Protein AF-A0A9W9ADM2-F1 (afdb_monomer_lite)

Secondary structure (DSSP, 8-state):
--GGGG--TT-----EEEEEETT-S---HHHHHHHHHHHHHS-GGGGGGEEEEEE-GGGS-HHHHHHHHHHIIIIISHHHHHTTPEEEEE-SS-SHHHHHHHHHH-

InterPro domains:
  IPR027417 P-loop containing nucleoside triphosphate hydrolase [G3DSA:3.40.50.300] (1-100)

Structure (mmCIF, N/CA/C/O backbone):
data_AF-A0A9W9ADM2-F1
#
_entry.id   AF-A0A9W9ADM2-F1
#
loop_
_atom_site.group_PDB
_atom_site.id
_atom_site.type_symbol
_atom_site.label_atom_id
_atom_site.label_alt_id
_atom_site.label_comp_id
_atom_site.label_asym_id
_atom_site.label_entity_id
_atom_site.label_seq_id
_atom_site.pdbx_PDB_ins_code
_atom_site.Cartn_x
_atom_site.Cartn_y
_atom_site.Cartn_z
_atom_site.occupancy
_atom_site.B_iso_or_equiv
_atom_site.auth_seq_id
_atom_site.auth_comp_id
_atom_site.auth_asym_id
_atom_site.auth_atom_id
_atom_site.pdbx_PDB_model_num
ATOM 1 N N . MET A 1 1 ? -13.694 16.557 9.230 1.00 40.47 1 MET A N 1
ATOM 2 C CA . MET A 1 1 ? -14.572 15.465 9.696 1.00 40.47 1 MET A CA 1
ATOM 3 C C . MET A 1 1 ? -14.135 14.180 8.996 1.00 40.47 1 MET A C 1
ATOM 5 O O . MET A 1 1 ? -14.485 13.986 7.838 1.00 40.47 1 MET A O 1
ATOM 9 N N . GLY A 1 2 ? -13.250 13.392 9.619 1.00 46.56 2 GLY A N 1
ATOM 10 C CA . GLY A 1 2 ? -12.793 12.104 9.070 1.00 46.56 2 GLY A CA 1
ATOM 11 C C . GLY A 1 2 ? -13.902 11.049 9.122 1.00 46.56 2 GLY A C 1
ATOM 12 O O . GLY A 1 2 ? -14.931 11.285 9.754 1.00 46.56 2 GLY A O 1
ATOM 13 N N . LEU A 1 3 ? -13.700 9.894 8.477 1.00 50.84 3 LEU A N 1
ATOM 14 C CA . LEU A 1 3 ? -14.667 8.781 8.418 1.00 50.84 3 LEU A CA 1
ATOM 15 C C . LEU A 1 3 ? -15.237 8.423 9.806 1.00 50.84 3 LEU A C 1
ATOM 17 O O . LEU A 1 3 ? -16.417 8.118 9.916 1.00 50.84 3 LEU A O 1
ATOM 21 N N . ILE A 1 4 ? -14.430 8.579 10.860 1.00 52.25 4 ILE A N 1
ATOM 22 C CA . ILE A 1 4 ? -14.773 8.348 12.272 1.00 52.25 4 ILE A CA 1
ATOM 23 C C . ILE A 1 4 ? -15.977 9.188 12.748 1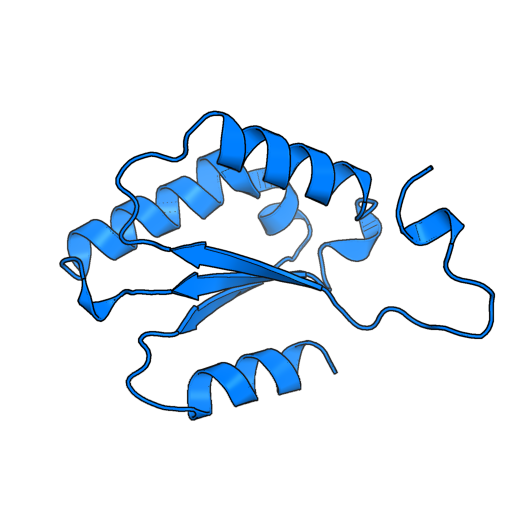.00 52.25 4 ILE A C 1
ATOM 25 O O . ILE A 1 4 ? -16.772 8.706 13.540 1.00 52.25 4 ILE A O 1
ATOM 29 N N . GLY A 1 5 ? -16.189 10.399 12.218 1.00 47.75 5 GLY A N 1
ATOM 30 C CA . GLY A 1 5 ? -17.323 11.255 12.603 1.00 47.75 5 GLY A CA 1
ATOM 31 C C . GLY A 1 5 ? -18.678 10.849 12.004 1.00 47.75 5 GLY A C 1
ATOM 32 O O . GLY A 1 5 ? -19.667 11.531 12.248 1.00 47.75 5 GLY A O 1
ATOM 33 N N . ARG A 1 6 ? -18.724 9.790 11.180 1.00 51.84 6 ARG A N 1
ATOM 34 C CA . ARG A 1 6 ? -19.952 9.226 10.582 1.00 51.84 6 ARG A CA 1
ATOM 35 C C . ARG A 1 6 ? -20.230 7.781 11.010 1.00 51.84 6 ARG A C 1
ATOM 37 O O . ARG A 1 6 ? -21.188 7.187 10.518 1.00 51.84 6 ARG A O 1
ATOM 44 N N . TYR A 1 7 ? -19.411 7.216 11.896 1.00 55.03 7 TYR A N 1
ATOM 45 C CA . TYR A 1 7 ? -19.710 5.937 12.530 1.00 55.03 7 TYR A CA 1
ATOM 46 C C . TYR A 1 7 ? -20.587 6.211 13.748 1.00 55.03 7 TYR A C 1
ATOM 48 O O . TYR A 1 7 ? -20.100 6.537 14.824 1.00 55.03 7 TYR A O 1
ATOM 56 N N . ASP A 1 8 ? -21.895 6.152 13.520 1.00 53.62 8 ASP A N 1
ATOM 57 C CA . ASP A 1 8 ? -22.903 6.071 14.575 1.00 53.62 8 ASP A CA 1
ATOM 58 C C . ASP A 1 8 ? -22.617 4.843 15.462 1.00 53.62 8 ASP A C 1
ATOM 60 O O . ASP A 1 8 ? -22.072 3.846 14.971 1.00 53.62 8 ASP A O 1
ATOM 64 N N . GLU A 1 9 ? -22.980 4.896 16.745 1.00 56.06 9 GLU A N 1
ATOM 65 C CA . GLU A 1 9 ? -22.616 3.941 17.815 1.00 56.06 9 GLU A CA 1
ATOM 66 C C . GLU A 1 9 ? -22.965 2.466 17.500 1.00 56.06 9 GLU A C 1
ATOM 68 O O . GLU A 1 9 ? -22.516 1.542 18.178 1.00 56.06 9 GLU A O 1
ATOM 73 N N . GLN A 1 10 ? -23.721 2.225 16.426 1.00 55.09 10 GLN A N 1
ATOM 74 C CA . GLN A 1 10 ? -24.165 0.919 15.949 1.00 55.09 10 GLN A CA 1
ATOM 75 C C . GLN A 1 10 ? -23.293 0.278 14.851 1.00 55.09 10 GLN A C 1
ATOM 77 O O . GLN A 1 10 ? -23.523 -0.883 14.507 1.00 55.09 10 GLN A O 1
ATOM 82 N N . ARG A 1 11 ? -22.296 0.969 14.274 1.00 56.84 11 ARG A N 1
ATOM 83 C CA . ARG A 1 11 ? -21.437 0.401 13.211 1.00 56.84 11 ARG A CA 1
ATOM 84 C C . ARG A 1 11 ? -19.961 0.443 13.601 1.00 56.84 11 ARG A C 1
ATOM 86 O O . ARG A 1 11 ? -19.355 1.505 13.651 1.00 56.84 11 ARG A O 1
ATOM 93 N N . LYS A 1 12 ? -19.364 -0.729 13.837 1.00 65.88 12 LYS A N 1
ATOM 94 C CA . LYS A 1 12 ? -17.920 -0.879 14.078 1.00 65.88 12 LYS A CA 1
ATOM 95 C C . LYS A 1 12 ? -17.185 -1.020 12.742 1.00 65.88 12 LYS A C 1
ATOM 97 O O . LYS A 1 12 ? -17.599 -1.799 11.890 1.00 65.88 12 LYS A O 1
ATOM 102 N N . LEU A 1 13 ? -16.108 -0.258 12.554 1.00 73.00 13 LEU A N 1
ATOM 103 C CA . LEU A 1 13 ? -15.175 -0.440 11.441 1.00 73.00 13 LEU A CA 1
ATOM 104 C C . LEU A 1 13 ? -14.095 -1.439 11.867 1.00 73.00 13 LEU A C 1
ATOM 106 O O . LEU A 1 13 ? -13.217 -1.083 12.649 1.00 73.00 13 LEU A O 1
ATOM 110 N N . ASN A 1 14 ? -14.163 -2.670 11.359 1.00 77.88 14 ASN A N 1
ATOM 111 C CA . ASN A 1 14 ? -13.204 -3.721 11.715 1.00 77.88 14 ASN A CA 1
ATOM 112 C C . ASN A 1 14 ? -11.833 -3.518 11.048 1.00 77.88 14 ASN A C 1
ATOM 114 O O . ASN A 1 14 ? -10.809 -3.766 11.673 1.00 77.88 14 ASN A O 1
ATOM 118 N N . GLY A 1 15 ? -11.797 -2.989 9.821 1.00 82.69 15 GLY A N 1
ATOM 119 C CA . GLY A 1 15 ? -10.544 -2.696 9.132 1.00 82.69 15 GLY A CA 1
ATOM 120 C C . GLY A 1 15 ? -10.714 -2.024 7.777 1.00 82.69 15 GLY A C 1
ATOM 121 O O . GLY A 1 15 ? -11.824 -1.849 7.275 1.00 82.69 15 GLY A O 1
ATOM 122 N N . LEU A 1 16 ? -9.590 -1.610 7.196 1.00 87.44 16 LEU A N 1
ATOM 123 C CA . LEU A 1 16 ? -9.514 -0.921 5.910 1.00 87.44 16 LEU A CA 1
ATOM 124 C C . LEU A 1 16 ? -8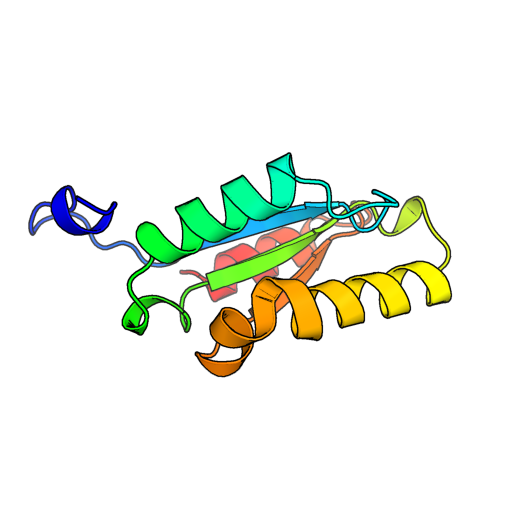.448 -1.560 5.031 1.00 87.44 16 LEU A C 1
ATOM 126 O O . LEU A 1 16 ? -7.331 -1.810 5.477 1.00 87.44 16 LEU A O 1
ATOM 130 N N . ILE A 1 17 ? -8.772 -1.756 3.755 1.00 90.88 17 ILE A N 1
ATOM 131 C CA . ILE A 1 17 ? -7.823 -2.264 2.765 1.00 90.88 17 ILE A CA 1
ATOM 132 C C . ILE A 1 17 ? -7.509 -1.147 1.769 1.00 90.88 17 ILE A C 1
ATOM 134 O O . ILE A 1 17 ? -8.398 -0.662 1.067 1.00 90.88 17 ILE A O 1
ATOM 138 N N . TYR A 1 18 ? -6.242 -0.750 1.685 1.00 90.88 18 TYR A N 1
ATOM 139 C CA . TYR A 1 18 ? -5.734 0.145 0.653 1.00 90.88 18 TYR A CA 1
ATOM 140 C C . TYR A 1 18 ? -5.092 -0.673 -0.465 1.00 90.88 18 TYR A C 1
ATOM 142 O O . TYR A 1 18 ? -4.124 -1.393 -0.238 1.00 90.88 18 TYR A O 1
ATOM 150 N N . PHE A 1 19 ? -5.588 -0.530 -1.690 1.00 91.88 19 PHE A N 1
ATOM 151 C CA . PHE A 1 19 ? -5.046 -1.237 -2.847 1.00 91.88 19 PHE A CA 1
ATOM 152 C C . PHE A 1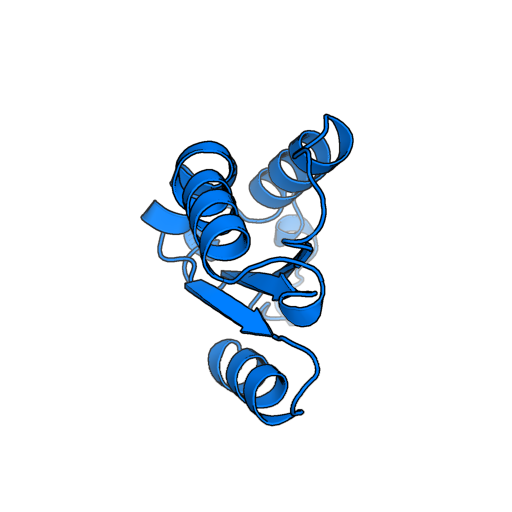 19 ? -3.998 -0.391 -3.569 1.00 91.88 19 PHE A C 1
ATOM 154 O O . PHE A 1 19 ? -4.225 0.781 -3.874 1.00 91.88 19 PHE A O 1
ATOM 161 N N . HIS A 1 20 ? -2.870 -1.008 -3.914 1.00 92.25 20 HIS A N 1
ATOM 162 C CA . HIS A 1 20 ? -1.860 -0.401 -4.775 1.00 92.25 20 HIS A CA 1
ATOM 163 C C . HIS A 1 20 ? -1.367 -1.399 -5.824 1.00 92.25 20 HIS A C 1
ATOM 165 O O . HIS A 1 20 ? -1.185 -2.578 -5.529 1.00 92.25 20 HIS A O 1
ATOM 171 N N . ARG A 1 21 ? -1.140 -0.954 -7.061 1.00 92.88 21 ARG A N 1
ATOM 172 C CA . ARG A 1 21 ? -0.547 -1.799 -8.105 1.00 92.88 21 ARG A CA 1
ATOM 173 C C . ARG A 1 21 ? 0.961 -1.614 -8.078 1.00 92.88 21 ARG A C 1
ATOM 175 O O . ARG A 1 21 ? 1.431 -0.509 -8.313 1.00 92.88 21 ARG A O 1
ATOM 182 N N . VAL A 1 22 ? 1.720 -2.680 -7.840 1.00 94.31 22 VAL A N 1
ATOM 183 C CA . VAL A 1 22 ? 3.192 -2.597 -7.828 1.00 94.31 22 VAL A CA 1
ATOM 184 C C . VAL A 1 22 ? 3.764 -2.367 -9.235 1.00 94.31 22 VAL A C 1
ATOM 186 O O . VAL A 1 22 ? 4.882 -1.886 -9.408 1.00 94.31 22 VAL A O 1
ATOM 189 N N . SER A 1 23 ? 2.966 -2.660 -10.264 1.00 92.88 23 SER A N 1
ATOM 190 C CA . SER A 1 23 ? 3.308 -2.415 -11.661 1.00 92.88 23 SER A CA 1
ATOM 191 C C . SER A 1 23 ? 3.331 -0.938 -12.046 1.00 92.88 23 SER A C 1
ATOM 193 O O . SER A 1 23 ? 3.915 -0.602 -13.074 1.00 92.88 23 SER A O 1
ATOM 195 N N . ASP A 1 24 ? 2.720 -0.052 -11.253 1.00 89.50 24 ASP A N 1
ATOM 196 C CA . ASP A 1 24 ? 2.702 1.375 -11.562 1.00 89.50 24 ASP A CA 1
ATOM 197 C C . ASP A 1 24 ? 4.098 1.978 -11.294 1.00 89.50 24 ASP A C 1
ATOM 199 O O . ASP A 1 24 ? 4.560 1.987 -10.154 1.00 89.50 24 ASP A O 1
ATOM 203 N N . PRO A 1 25 ? 4.796 2.512 -12.316 1.00 77.25 25 PRO A N 1
ATOM 204 C CA . PRO A 1 25 ? 6.202 2.909 -12.197 1.00 77.25 25 PRO A CA 1
ATOM 205 C C . PRO A 1 25 ? 6.417 4.186 -11.384 1.00 77.25 25 PRO A C 1
ATOM 207 O O . PRO A 1 25 ? 7.553 4.561 -11.106 1.00 77.25 25 PRO A O 1
ATOM 210 N N . ARG A 1 26 ? 5.342 4.907 -11.053 1.00 79.56 26 ARG A N 1
ATOM 211 C CA . ARG A 1 26 ? 5.412 6.160 -10.304 1.00 79.56 26 ARG A CA 1
ATOM 212 C C . ARG A 1 26 ? 4.319 6.195 -9.261 1.00 79.56 26 ARG A C 1
ATOM 214 O O . ARG A 1 26 ? 3.134 6.106 -9.584 1.00 79.56 26 ARG A O 1
ATOM 221 N N . PHE A 1 27 ? 4.717 6.490 -8.033 1.00 76.38 27 PHE A N 1
ATOM 222 C CA . PHE A 1 27 ? 3.793 6.964 -7.021 1.00 76.38 27 PHE A CA 1
ATOM 223 C C . PHE A 1 27 ? 3.455 8.439 -7.294 1.00 76.38 27 PHE A C 1
ATOM 225 O O . PHE A 1 27 ? 4.059 9.363 -6.753 1.00 76.38 27 PHE A O 1
ATOM 232 N N . GLY A 1 28 ? 2.547 8.669 -8.246 1.00 80.19 28 GLY A N 1
ATOM 233 C CA . GLY A 1 28 ? 2.217 10.010 -8.732 1.00 80.19 28 GLY A CA 1
ATOM 234 C C . GLY A 1 28 ? 1.474 10.882 -7.712 1.00 80.19 28 GLY A C 1
ATOM 235 O O . GLY A 1 28 ? 0.999 10.415 -6.675 1.00 80.19 28 GLY A O 1
ATOM 236 N N . GLY A 1 29 ? 1.287 12.164 -8.046 1.00 79.62 29 GLY A N 1
ATOM 237 C CA . GLY A 1 29 ? 0.602 13.131 -7.176 1.00 79.62 29 GLY A CA 1
ATOM 238 C C . GLY A 1 29 ? -0.813 12.710 -6.753 1.00 79.62 29 GLY A C 1
ATOM 239 O O . GLY A 1 29 ? -1.223 12.983 -5.627 1.00 79.62 29 GLY A O 1
ATOM 240 N N . GLN A 1 30 ? -1.532 11.976 -7.609 1.00 79.50 30 GLN A N 1
ATOM 241 C CA . GLN A 1 30 ? -2.846 11.404 -7.285 1.00 79.50 30 GLN A CA 1
ATOM 242 C C . GLN A 1 30 ? -2.755 10.341 -6.178 1.00 79.50 30 GLN A C 1
ATOM 244 O O . GLN A 1 30 ? -3.536 10.376 -5.232 1.00 79.50 30 GLN A O 1
ATOM 249 N N . ALA A 1 31 ? -1.768 9.439 -6.242 1.00 79.94 31 ALA A N 1
ATOM 250 C CA . ALA A 1 31 ? -1.554 8.419 -5.216 1.00 79.94 31 ALA A CA 1
ATOM 251 C C . ALA A 1 31 ? -1.176 9.058 -3.869 1.00 79.94 31 ALA A C 1
ATOM 253 O O . ALA A 1 31 ? -1.718 8.687 -2.833 1.00 79.94 31 ALA A O 1
ATOM 254 N N . SER A 1 32 ? -0.333 10.096 -3.888 1.00 81.25 32 SER A N 1
ATOM 255 C CA . SER A 1 32 ? 0.021 10.862 -2.685 1.00 81.25 32 SER A CA 1
ATOM 256 C C . SER A 1 32 ? -1.186 11.567 -2.053 1.00 81.25 32 SER A C 1
ATOM 258 O O . SER A 1 32 ? -1.396 11.478 -0.841 1.00 81.25 32 SER A O 1
ATOM 260 N N . ARG A 1 33 ? -2.047 12.195 -2.868 1.00 82.81 33 ARG A N 1
ATOM 261 C CA . ARG A 1 33 ? -3.314 12.781 -2.395 1.00 82.81 33 ARG A CA 1
ATOM 262 C C . ARG A 1 33 ? -4.233 11.728 -1.778 1.00 82.81 33 ARG A C 1
ATOM 264 O O . ARG A 1 33 ? -4.790 11.982 -0.712 1.00 82.81 33 ARG A O 1
ATOM 271 N N . ASN A 1 34 ? -4.340 10.553 -2.397 1.00 81.12 34 ASN A N 1
ATOM 272 C CA . ASN A 1 34 ? -5.160 9.456 -1.889 1.00 81.12 34 ASN A CA 1
ATOM 273 C C . ASN A 1 34 ? -4.650 8.938 -0.544 1.00 81.12 34 ASN A C 1
ATOM 275 O O . ASN A 1 34 ? -5.449 8.792 0.375 1.00 81.12 34 ASN A O 1
ATOM 279 N N . VAL A 1 35 ? -3.339 8.737 -0.375 1.00 82.38 35 VAL A N 1
ATOM 280 C CA . VAL A 1 35 ? -2.790 8.318 0.926 1.00 82.38 35 VAL A CA 1
ATOM 281 C C . VAL A 1 35 ? -2.949 9.415 1.973 1.00 82.38 35 VAL A C 1
ATOM 283 O O . VAL A 1 35 ? -3.292 9.123 3.113 1.00 82.38 35 VAL A O 1
ATOM 286 N N . LYS A 1 36 ? -2.776 10.692 1.615 1.00 83.88 36 LYS A N 1
ATOM 287 C CA . LYS A 1 36 ? -3.037 11.800 2.546 1.00 83.88 36 LYS A CA 1
ATOM 288 C C . LYS A 1 36 ? -4.498 11.832 2.998 1.00 83.88 36 LYS A C 1
ATOM 290 O O . LYS A 1 36 ? -4.769 12.003 4.183 1.00 83.88 36 LYS A O 1
ATOM 295 N N . MET A 1 37 ? -5.438 11.648 2.073 1.00 80.50 37 MET A N 1
ATOM 296 C CA . MET A 1 37 ? -6.854 11.522 2.412 1.00 80.50 37 MET A CA 1
ATOM 297 C C . MET A 1 37 ? -7.084 10.308 3.314 1.00 80.50 37 MET A C 1
ATOM 299 O O . MET A 1 37 ? -7.732 10.439 4.345 1.00 80.50 37 MET A O 1
ATOM 303 N N . PHE A 1 38 ? -6.504 9.161 2.969 1.00 79.50 38 PHE A N 1
ATOM 304 C CA . PHE A 1 38 ? -6.596 7.929 3.741 1.00 79.50 38 PHE A CA 1
ATOM 305 C C . PHE A 1 38 ? -6.096 8.110 5.183 1.00 79.50 38 PHE A C 1
ATOM 307 O O . PHE A 1 38 ? -6.818 7.760 6.111 1.00 79.50 38 PHE A O 1
ATOM 314 N N . ARG A 1 39 ? -4.952 8.772 5.396 1.00 82.19 39 ARG A N 1
ATOM 315 C CA . ARG A 1 39 ? -4.465 9.166 6.734 1.00 82.19 39 ARG A CA 1
ATOM 316 C C . ARG A 1 39 ? -5.460 10.039 7.492 1.00 82.19 39 ARG A C 1
ATOM 318 O O . ARG A 1 39 ? -5.729 9.809 8.657 1.00 82.19 39 ARG A O 1
ATOM 325 N N . ASN A 1 40 ? -6.045 11.039 6.838 1.00 77.75 40 ASN A N 1
ATOM 326 C CA . ASN A 1 40 ? -7.010 11.925 7.499 1.00 77.75 40 ASN A CA 1
ATOM 327 C C . ASN A 1 40 ? -8.315 11.208 7.876 1.00 77.75 40 ASN A C 1
ATOM 329 O O . ASN A 1 40 ? -9.038 11.644 8.773 1.00 77.75 40 ASN A O 1
ATOM 333 N N . LEU A 1 41 ? -8.656 10.145 7.149 1.00 72.06 41 LEU A N 1
ATOM 334 C CA . LEU A 1 41 ? -9.820 9.318 7.425 1.00 72.06 41 LEU A CA 1
ATOM 335 C C . LEU A 1 41 ? -9.560 8.337 8.572 1.00 72.06 41 LEU A C 1
ATOM 337 O O . LEU A 1 41 ? -10.441 8.145 9.411 1.00 72.06 41 LEU A O 1
ATOM 341 N N . CYS A 1 42 ? -8.365 7.752 8.597 1.00 71.19 42 CYS A N 1
ATOM 342 C CA . CYS A 1 42 ? -7.916 6.788 9.588 1.00 71.19 42 CYS A CA 1
ATOM 343 C C . CYS A 1 42 ? -7.097 7.537 10.635 1.00 71.19 42 CYS A C 1
ATOM 345 O O . CYS A 1 42 ? -5.893 7.698 10.470 1.00 71.19 42 CYS A O 1
ATOM 347 N N . GLY A 1 43 ? -7.728 8.022 11.707 1.00 69.88 43 GLY A N 1
ATOM 348 C CA . GLY A 1 43 ? -6.961 8.532 12.848 1.00 69.88 43 GLY A CA 1
ATOM 349 C C . GLY A 1 43 ? -5.881 7.519 13.258 1.00 69.88 43 GLY A C 1
ATOM 350 O O . GLY A 1 43 ? -6.071 6.318 13.078 1.00 69.88 43 GLY A O 1
ATOM 351 N N . THR A 1 44 ? -4.754 7.980 13.798 1.00 69.31 44 THR A N 1
ATOM 352 C CA . THR A 1 44 ? -3.548 7.159 14.046 1.00 69.31 44 THR A CA 1
ATOM 353 C C . THR A 1 44 ? -3.807 5.866 14.832 1.00 69.31 44 THR A C 1
ATOM 355 O O . THR A 1 44 ? -3.101 4.882 14.645 1.00 69.31 44 THR A O 1
ATOM 358 N N . ASN A 1 45 ? -4.860 5.827 15.655 1.00 68.12 45 ASN A N 1
ATOM 359 C CA . ASN A 1 45 ? -5.277 4.646 16.421 1.00 68.12 45 ASN A CA 1
ATOM 360 C C . ASN A 1 45 ? -5.859 3.510 15.558 1.00 68.12 45 ASN A C 1
ATOM 362 O O . ASN A 1 45 ? -6.038 2.402 16.049 1.00 68.12 45 ASN A O 1
ATOM 366 N N . ALA A 1 46 ? -6.175 3.768 14.288 1.00 74.06 46 ALA A N 1
ATOM 367 C CA . ALA A 1 46 ? -6.759 2.793 13.370 1.00 74.06 46 ALA A CA 1
ATOM 368 C C . ALA A 1 46 ? -5.712 2.065 12.511 1.00 74.06 46 ALA A C 1
ATOM 370 O O . ALA A 1 46 ? -6.080 1.171 11.754 1.00 74.06 46 ALA A O 1
ATOM 371 N N . TYR A 1 47 ? -4.425 2.427 12.602 1.00 80.62 47 TYR A N 1
ATOM 372 C CA . TYR A 1 47 ? -3.385 1.892 11.714 1.00 80.62 47 TYR A CA 1
ATOM 373 C C . TYR A 1 47 ? -3.187 0.377 11.855 1.00 80.62 47 TYR A C 1
ATOM 375 O O . TYR A 1 47 ? -3.006 -0.298 10.847 1.00 80.62 47 TYR A O 1
ATOM 383 N N . MET A 1 48 ? -3.355 -0.180 13.057 1.00 82.69 48 MET A N 1
ATOM 384 C CA . MET A 1 48 ? -3.320 -1.632 13.292 1.00 82.69 48 MET A CA 1
ATOM 385 C C . MET A 1 48 ? -4.395 -2.423 12.525 1.00 82.69 48 MET A C 1
ATOM 387 O O . MET A 1 48 ? -4.235 -3.621 12.317 1.00 82.69 48 MET A O 1
ATOM 391 N N . ASN A 1 49 ? -5.460 -1.755 12.071 1.00 84.75 49 ASN A N 1
ATOM 392 C CA . ASN A 1 49 ? -6.562 -2.360 11.320 1.00 84.75 49 ASN A CA 1
ATOM 393 C C . ASN A 1 49 ? -6.468 -2.066 9.811 1.00 84.75 49 ASN A C 1
ATOM 395 O O . ASN A 1 49 ? -7.455 -2.190 9.080 1.00 84.75 49 ASN A O 1
ATOM 399 N N . ILE A 1 50 ? -5.302 -1.618 9.334 1.00 89.50 50 ILE A N 1
ATOM 400 C CA . ILE A 1 50 ? -5.065 -1.287 7.929 1.00 89.50 50 ILE A CA 1
ATOM 401 C C . ILE A 1 50 ? -4.244 -2.386 7.261 1.00 89.50 50 ILE A C 1
ATOM 403 O O . ILE A 1 50 ? -3.164 -2.754 7.723 1.00 89.50 50 ILE A O 1
ATOM 407 N N . VAL A 1 51 ? -4.720 -2.828 6.098 1.00 93.38 51 VAL A N 1
ATOM 408 C CA . VAL A 1 51 ? -3.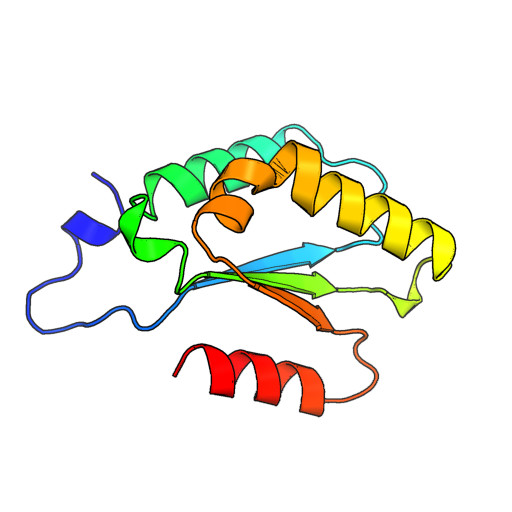952 -3.634 5.150 1.00 93.38 51 VAL A CA 1
ATOM 409 C C . VAL A 1 51 ? -3.644 -2.802 3.919 1.00 93.38 51 VAL A C 1
ATOM 411 O O . VAL A 1 51 ? -4.552 -2.323 3.245 1.00 93.38 51 VAL A O 1
ATOM 414 N N . VAL A 1 52 ? -2.370 -2.673 3.569 1.00 93.88 52 VAL A N 1
ATOM 415 C CA . VAL A 1 52 ? -1.959 -2.228 2.237 1.00 93.88 52 VAL A CA 1
ATOM 416 C C . VAL A 1 52 ? -1.761 -3.470 1.372 1.00 93.88 52 VAL A C 1
ATOM 418 O O . VAL A 1 52 ? -0.827 -4.245 1.575 1.00 93.88 52 VAL A O 1
ATOM 421 N N . LEU A 1 53 ? -2.663 -3.680 0.417 1.00 95.19 53 LEU A N 1
ATOM 422 C CA . LEU A 1 53 ? -2.633 -4.814 -0.498 1.00 95.19 53 LEU A CA 1
ATOM 423 C C . LEU A 1 53 ? -1.974 -4.409 -1.819 1.00 95.19 53 LEU A C 1
ATOM 425 O O . LEU A 1 53 ? -2.523 -3.616 -2.591 1.00 95.19 53 LEU A O 1
ATOM 429 N N . THR A 1 54 ? -0.799 -4.970 -2.096 1.00 95.44 54 THR A N 1
ATOM 430 C CA . THR A 1 54 ? -0.095 -4.776 -3.366 1.00 95.44 54 THR A CA 1
ATOM 431 C C . THR A 1 54 ? -0.548 -5.809 -4.398 1.00 95.44 54 THR A C 1
ATOM 433 O O . THR A 1 54 ? -0.673 -6.999 -4.109 1.00 95.44 54 THR A O 1
ATOM 436 N N . THR A 1 55 ? -0.811 -5.351 -5.620 1.00 94.81 55 THR A N 1
ATOM 437 C CA . THR A 1 55 ? -1.409 -6.140 -6.711 1.00 94.81 55 THR A CA 1
ATOM 438 C C . THR A 1 55 ? -0.596 -6.054 -8.004 1.00 94.81 55 THR A C 1
ATOM 440 O O . THR A 1 55 ? 0.287 -5.204 -8.116 1.00 94.81 55 THR A O 1
ATOM 443 N N . PHE A 1 56 ? -0.917 -6.900 -8.995 1.00 93.69 56 PHE A N 1
ATOM 444 C CA . PHE A 1 56 ? -0.261 -6.951 -10.321 1.00 93.69 56 PHE A CA 1
ATOM 445 C C . PHE A 1 56 ? 1.234 -7.308 -10.269 1.00 93.69 56 PHE A C 1
ATOM 447 O O . PHE A 1 56 ? 2.037 -6.810 -11.055 1.00 93.69 56 PHE A O 1
ATOM 454 N N . TRP A 1 57 ? 1.599 -8.200 -9.349 1.00 94.56 57 TRP A N 1
ATOM 455 C CA . TRP A 1 57 ? 2.953 -8.752 -9.240 1.00 94.56 57 TRP A CA 1
ATOM 456 C C . TRP A 1 57 ? 3.381 -9.552 -10.478 1.00 94.56 57 TRP A C 1
ATOM 458 O O . TRP A 1 57 ? 4.564 -9.631 -10.770 1.00 94.56 57 TRP A O 1
ATOM 468 N N . ASP A 1 58 ? 2.426 -10.063 -11.258 1.00 92.94 58 ASP A N 1
ATOM 469 C CA . ASP A 1 58 ? 2.649 -10.767 -12.526 1.00 92.94 58 ASP A CA 1
ATOM 470 C C . ASP A 1 58 ? 3.054 -9.846 -13.696 1.00 92.94 58 ASP A C 1
ATOM 472 O O . ASP A 1 58 ? 3.295 -10.316 -14.806 1.00 92.94 58 ASP A O 1
ATOM 476 N N . ARG A 1 59 ? 3.091 -8.523 -13.481 1.00 94.12 59 ARG A N 1
ATOM 477 C CA . ARG A 1 59 ? 3.397 -7.515 -14.514 1.00 94.12 59 ARG A CA 1
ATOM 478 C C . ARG A 1 59 ? 4.793 -6.901 -14.396 1.00 94.12 59 ARG A C 1
ATOM 480 O O . ARG A 1 59 ? 5.131 -6.054 -15.218 1.00 94.12 59 ARG A O 1
ATOM 487 N N . VAL A 1 60 ? 5.569 -7.286 -13.388 1.00 94.38 60 VAL A N 1
ATOM 488 C CA . VAL A 1 60 ? 6.934 -6.800 -13.130 1.00 94.38 60 VAL A CA 1
ATOM 489 C C . VAL A 1 60 ? 7.831 -7.965 -12.739 1.00 94.38 60 VAL A C 1
ATOM 491 O O . VAL A 1 60 ? 7.339 -9.031 -12.369 1.00 94.38 60 VAL A O 1
ATOM 494 N N . SER A 1 61 ? 9.149 -7.774 -12.798 1.00 95.94 61 SER A N 1
ATOM 495 C CA . SER A 1 61 ? 10.055 -8.751 -12.195 1.00 95.94 61 SER A CA 1
ATOM 496 C C . SER A 1 61 ? 9.889 -8.756 -10.671 1.00 95.94 61 SER A C 1
ATOM 498 O O . SER A 1 61 ? 9.480 -7.761 -10.065 1.00 95.94 61 SER A O 1
ATOM 500 N N . MET A 1 62 ? 10.231 -9.874 -10.027 1.00 95.00 62 MET A N 1
ATOM 501 C CA . MET A 1 62 ? 10.185 -9.962 -8.565 1.00 95.00 62 MET A CA 1
ATOM 502 C C . MET A 1 62 ? 11.090 -8.909 -7.909 1.00 95.00 62 MET A C 1
ATOM 504 O O . MET A 1 62 ? 10.696 -8.284 -6.930 1.00 95.00 62 MET A O 1
ATOM 508 N N . GLU A 1 63 ? 12.278 -8.678 -8.469 1.00 97.31 63 GLU A N 1
ATOM 509 C CA . GLU A 1 63 ? 13.231 -7.671 -7.992 1.00 97.31 63 GLU A CA 1
ATOM 510 C C . GLU A 1 63 ? 12.646 -6.253 -8.056 1.00 97.31 63 GLU A C 1
ATOM 512 O O . GLU A 1 63 ? 12.643 -5.529 -7.059 1.00 97.31 63 GLU A O 1
ATOM 517 N N . GLU A 1 64 ? 12.071 -5.879 -9.201 1.00 95.94 64 GLU A N 1
ATOM 518 C CA . GLU A 1 64 ? 11.426 -4.580 -9.393 1.00 95.94 64 GLU A CA 1
ATOM 519 C C . GLU A 1 64 ? 10.230 -4.406 -8.447 1.00 95.94 64 GLU A C 1
ATOM 521 O O . GLU A 1 64 ? 10.067 -3.352 -7.826 1.00 95.94 64 GLU A O 1
ATOM 526 N N . GLY A 1 65 ? 9.413 -5.453 -8.295 1.00 96.06 65 GLY A N 1
ATOM 527 C CA . GLY A 1 65 ? 8.280 -5.464 -7.376 1.00 96.06 65 GLY A CA 1
ATOM 528 C C . GLY A 1 65 ? 8.700 -5.275 -5.917 1.00 96.06 65 GLY A C 1
ATOM 529 O O . GLY A 1 65 ? 8.100 -4.471 -5.204 1.00 96.06 65 GLY A O 1
ATOM 530 N N . LEU A 1 66 ? 9.757 -5.963 -5.477 1.00 96.62 66 LEU A N 1
ATOM 531 C CA . LEU A 1 66 ? 10.306 -5.835 -4.125 1.00 96.62 66 LEU A CA 1
ATOM 532 C C . LEU A 1 66 ? 10.842 -4.428 -3.855 1.00 96.62 66 LEU A C 1
ATOM 534 O O . LEU A 1 66 ? 10.497 -3.836 -2.833 1.00 96.62 66 LEU A O 1
ATOM 538 N N . MET A 1 67 ? 11.623 -3.870 -4.783 1.00 95.94 67 MET A N 1
ATOM 539 C CA . MET A 1 67 ? 12.152 -2.509 -4.666 1.00 95.94 67 MET A CA 1
ATOM 540 C C . MET A 1 67 ? 11.020 -1.479 -4.531 1.00 95.94 67 MET A C 1
ATOM 542 O O . MET A 1 67 ? 11.074 -0.584 -3.685 1.00 95.94 67 MET A O 1
ATOM 546 N N . ARG A 1 68 ? 9.963 -1.613 -5.340 1.00 95.38 68 ARG A N 1
ATOM 547 C CA . ARG A 1 68 ? 8.802 -0.714 -5.291 1.00 95.38 68 ARG A CA 1
ATOM 548 C C . ARG A 1 68 ? 7.979 -0.890 -4.023 1.00 95.38 68 ARG A C 1
ATOM 550 O O . ARG A 1 68 ? 7.554 0.105 -3.443 1.00 95.38 68 ARG A O 1
ATOM 557 N N . GLU A 1 69 ? 7.761 -2.124 -3.569 1.00 95.81 69 GLU A N 1
ATOM 558 C CA . GLU A 1 69 ? 7.082 -2.372 -2.295 1.00 95.81 69 GLU A CA 1
ATOM 559 C C . GLU A 1 69 ? 7.847 -1.747 -1.123 1.00 95.81 69 GLU A C 1
ATOM 561 O O . GLU A 1 69 ? 7.234 -1.133 -0.249 1.00 95.81 69 GLU A O 1
ATOM 566 N N . GLU A 1 70 ? 9.175 -1.831 -1.126 1.00 95.44 70 GLU A N 1
ATOM 567 C CA . GLU A 1 70 ? 9.996 -1.218 -0.086 1.00 95.44 70 GLU A CA 1
ATOM 568 C C . GLU A 1 70 ? 9.916 0.313 -0.115 1.00 95.44 70 GLU A C 1
ATOM 570 O O . GLU A 1 70 ? 9.798 0.961 0.928 1.00 95.44 70 GLU A O 1
ATOM 575 N N . GLN A 1 71 ? 9.865 0.914 -1.306 1.00 93.56 71 GLN A N 1
ATOM 576 C CA . GLN A 1 71 ? 9.616 2.348 -1.446 1.00 93.56 71 GLN A CA 1
ATOM 577 C C . GLN A 1 71 ? 8.232 2.747 -0.902 1.00 93.56 71 GLN A C 1
ATOM 579 O O . GLN A 1 71 ? 8.099 3.779 -0.239 1.00 93.56 71 GLN A O 1
ATOM 584 N N . LEU A 1 72 ? 7.199 1.928 -1.138 1.00 93.50 72 LEU A N 1
ATOM 585 C CA . LEU A 1 72 ? 5.868 2.138 -0.558 1.00 93.50 72 LEU A CA 1
ATOM 586 C C . LEU A 1 72 ? 5.931 2.137 0.965 1.00 93.50 72 LEU A C 1
ATOM 588 O O . LEU A 1 72 ? 5.464 3.096 1.580 1.00 93.50 72 LEU A O 1
ATOM 592 N N . LYS A 1 73 ? 6.539 1.108 1.562 1.00 94.31 73 LYS A N 1
ATOM 593 C CA . LYS A 1 73 ? 6.647 0.968 3.020 1.00 94.31 73 LYS A CA 1
ATOM 594 C C . LYS A 1 73 ? 7.425 2.111 3.655 1.00 94.31 73 LYS A C 1
ATOM 596 O O . LYS A 1 73 ? 6.959 2.672 4.636 1.00 94.31 73 LYS A O 1
ATOM 601 N N . SER A 1 74 ? 8.573 2.472 3.090 1.00 92.19 74 SER A N 1
ATOM 602 C CA . SER A 1 74 ? 9.483 3.460 3.681 1.00 92.19 74 SER A CA 1
ATOM 603 C C . SER A 1 74 ? 9.042 4.904 3.434 1.00 92.19 74 SER A C 1
ATOM 605 O O . SER A 1 74 ? 8.973 5.705 4.362 1.00 92.19 74 SER A O 1
ATOM 607 N N . THR A 1 75 ? 8.721 5.253 2.185 1.00 89.44 75 THR A N 1
ATOM 608 C CA . THR A 1 75 ? 8.552 6.654 1.764 1.00 89.44 75 THR A CA 1
ATOM 609 C C . THR A 1 75 ? 7.098 7.103 1.833 1.00 89.44 75 THR A C 1
ATOM 611 O O . THR A 1 75 ? 6.803 8.223 2.249 1.00 89.44 75 THR A O 1
ATOM 614 N N . PHE A 1 76 ? 6.166 6.245 1.411 1.00 88.56 76 PHE A N 1
ATOM 615 C CA . PHE A 1 76 ? 4.772 6.650 1.209 1.00 88.56 76 PHE A CA 1
ATOM 616 C C . PHE A 1 76 ? 3.839 6.224 2.333 1.00 88.56 76 PHE A C 1
ATOM 618 O O . PHE A 1 76 ? 2.840 6.907 2.544 1.00 88.56 76 PHE A O 1
ATOM 625 N N . PHE A 1 77 ? 4.163 5.153 3.056 1.00 90.81 77 PHE A N 1
ATOM 626 C CA . PHE A 1 77 ? 3.348 4.579 4.130 1.00 90.81 77 PHE A CA 1
ATOM 627 C C . PHE A 1 77 ? 4.122 4.407 5.446 1.00 90.81 77 PHE A C 1
ATOM 629 O O . PHE A 1 77 ? 3.632 3.712 6.327 1.00 90.81 77 PHE A O 1
ATOM 636 N N . GLY A 1 78 ? 5.294 5.029 5.618 1.00 90.12 78 GLY A N 1
ATOM 637 C CA . GLY A 1 78 ? 6.167 4.782 6.777 1.00 90.12 78 GLY A CA 1
ATOM 638 C C . GLY A 1 78 ? 5.491 4.980 8.135 1.00 90.12 78 GLY A C 1
ATOM 639 O O . GLY A 1 78 ? 5.636 4.152 9.031 1.00 90.12 78 GLY A O 1
ATOM 640 N N . ASP A 1 79 ? 4.678 6.025 8.275 1.00 87.62 79 ASP A N 1
ATOM 641 C CA . ASP A 1 79 ? 3.881 6.292 9.477 1.00 87.62 79 ASP A CA 1
ATOM 642 C C . ASP A 1 79 ? 2.781 5.242 9.702 1.00 87.62 79 ASP A C 1
ATOM 644 O O . ASP A 1 79 ? 2.571 4.783 10.823 1.00 87.62 79 ASP A O 1
ATOM 648 N N . ILE A 1 80 ? 2.118 4.828 8.621 1.00 88.25 80 ILE A N 1
ATOM 649 C CA . ILE A 1 80 ? 1.070 3.800 8.622 1.00 88.25 80 ILE A CA 1
ATOM 650 C C . ILE A 1 80 ? 1.663 2.434 9.010 1.00 88.25 80 ILE A C 1
ATOM 652 O O . ILE A 1 80 ? 1.106 1.739 9.858 1.00 88.25 80 ILE A O 1
ATOM 656 N N . VAL A 1 81 ? 2.825 2.078 8.454 1.00 90.69 81 VAL A N 1
ATOM 657 C CA . VAL A 1 81 ? 3.578 0.858 8.791 1.00 90.69 81 VAL A CA 1
ATOM 658 C C . VAL A 1 81 ? 4.045 0.893 10.245 1.00 90.69 81 VAL A C 1
ATOM 660 O O . VAL A 1 81 ? 3.843 -0.075 10.973 1.00 90.69 81 VAL A O 1
ATOM 663 N N . THR A 1 82 ? 4.610 2.017 10.696 1.00 90.38 82 THR A N 1
ATOM 664 C CA . THR A 1 82 ? 5.072 2.182 12.087 1.00 90.38 82 THR A CA 1
ATOM 665 C C . THR A 1 82 ? 3.917 2.046 13.083 1.00 90.38 82 THR A C 1
ATOM 667 O O . THR A 1 82 ? 4.102 1.486 14.158 1.00 90.38 82 THR A O 1
ATOM 670 N N . GLY A 1 83 ? 2.707 2.489 12.724 1.00 87.50 83 GLY A N 1
ATOM 671 C CA . GLY A 1 83 ? 1.508 2.295 13.547 1.00 87.50 83 GLY A CA 1
ATOM 672 C C . GLY A 1 83 ? 0.862 0.910 13.454 1.00 87.50 83 GLY A C 1
ATOM 673 O O . GLY A 1 83 ? -0.246 0.733 13.956 1.00 87.50 83 GLY A O 1
ATOM 674 N N . GLY A 1 84 ? 1.523 -0.067 12.827 1.00 88.81 84 GLY A N 1
ATOM 675 C CA . GLY A 1 84 ? 1.122 -1.475 12.858 1.00 88.81 84 GLY A CA 1
ATOM 676 C C . GLY A 1 84 ? 0.326 -1.967 11.650 1.00 88.81 84 GLY A C 1
ATOM 677 O O . GLY A 1 84 ? -0.155 -3.100 11.682 1.00 88.81 84 GLY A O 1
ATOM 678 N N . ALA A 1 85 ? 0.193 -1.171 10.586 1.00 91.31 85 ALA A N 1
ATOM 679 C CA . ALA A 1 85 ? -0.458 -1.635 9.364 1.00 91.31 85 ALA A CA 1
ATOM 680 C C . ALA A 1 85 ? 0.317 -2.782 8.704 1.00 91.31 85 ALA A C 1
ATOM 682 O O . ALA A 1 85 ? 1.552 -2.791 8.673 1.00 91.31 85 ALA A O 1
ATOM 683 N N . ARG A 1 86 ? -0.407 -3.729 8.099 1.00 93.12 86 ARG A N 1
ATOM 684 C CA . ARG A 1 86 ? 0.201 -4.855 7.379 1.00 93.12 86 ARG A CA 1
ATOM 685 C C . ARG A 1 86 ? 0.282 -4.606 5.883 1.00 93.12 86 ARG A C 1
ATOM 687 O O . ARG A 1 86 ? -0.644 -4.083 5.274 1.00 93.12 86 ARG A O 1
ATOM 694 N N . PHE A 1 87 ? 1.368 -5.068 5.274 1.00 94.62 87 PHE A N 1
ATOM 695 C CA . PHE A 1 87 ? 1.479 -5.203 3.824 1.00 94.62 87 PHE A CA 1
ATOM 696 C C . PHE A 1 87 ? 1.225 -6.653 3.427 1.00 94.62 87 PHE A C 1
ATOM 698 O O . PHE A 1 87 ? 1.818 -7.570 3.993 1.00 94.62 87 PHE A O 1
ATOM 705 N N . MET A 1 88 ? 0.353 -6.854 2.447 1.00 95.38 88 MET A N 1
ATOM 706 C CA . MET A 1 88 ? 0.037 -8.167 1.885 1.00 95.38 88 MET A CA 1
ATOM 707 C C . MET A 1 88 ? 0.099 -8.088 0.359 1.00 95.38 88 MET A C 1
ATOM 709 O O . MET A 1 88 ? -0.041 -7.008 -0.214 1.00 95.38 88 MET A O 1
ATOM 713 N N . ARG A 1 89 ? 0.317 -9.225 -0.306 1.00 95.31 89 ARG A N 1
ATOM 714 C CA . ARG A 1 89 ? 0.470 -9.308 -1.766 1.00 95.31 89 ARG A CA 1
ATOM 715 C C . ARG A 1 89 ? -0.643 -10.156 -2.369 1.00 95.31 89 ARG A C 1
ATOM 717 O O . ARG A 1 89 ? -0.987 -11.200 -1.820 1.00 95.31 89 ARG A O 1
ATOM 724 N N . HIS A 1 90 ? -1.170 -9.732 -3.513 1.00 93.81 90 HIS A N 1
ATOM 725 C CA . HIS A 1 90 ? -2.111 -10.508 -4.317 1.00 93.81 90 HIS A CA 1
ATOM 726 C C . HIS A 1 90 ? -1.723 -10.445 -5.799 1.00 93.81 90 HIS A C 1
ATOM 728 O O . HIS A 1 90 ? -1.771 -9.396 -6.438 1.00 93.81 90 HIS A O 1
ATOM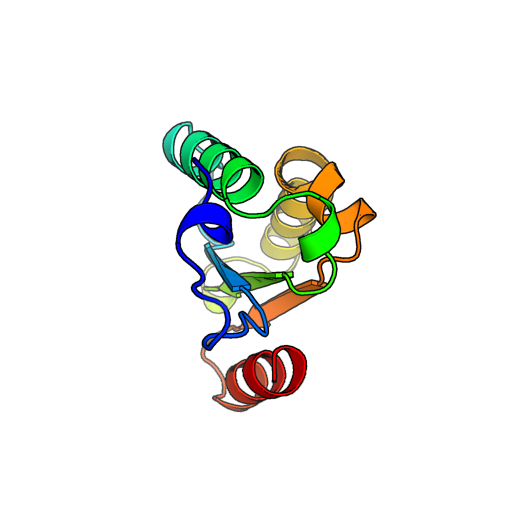 734 N N . ASP A 1 91 ? -1.341 -11.581 -6.369 1.00 85.50 91 ASP A N 1
ATOM 735 C CA . ASP A 1 91 ? -0.812 -11.706 -7.734 1.00 85.50 91 ASP A CA 1
ATOM 736 C C . ASP A 1 91 ? -1.836 -12.263 -8.739 1.00 85.50 91 ASP A C 1
ATOM 738 O O . ASP A 1 91 ? -1.482 -12.569 -9.873 1.00 85.50 91 ASP A O 1
ATOM 742 N N . ARG A 1 92 ? -3.113 -12.368 -8.339 1.00 80.12 92 ARG A N 1
ATOM 743 C CA . ARG A 1 92 ? -4.219 -12.949 -9.125 1.00 80.12 92 ARG A CA 1
ATOM 744 C C . ARG A 1 92 ? -4.050 -14.435 -9.472 1.00 80.12 92 ARG A C 1
ATOM 746 O O . ARG A 1 92 ? -4.894 -14.969 -10.186 1.00 80.12 92 ARG A O 1
ATOM 753 N N . SER A 1 93 ? -3.026 -15.115 -8.949 1.00 80.19 93 SER A N 1
ATOM 754 C CA . SER A 1 93 ? -2.817 -16.551 -9.184 1.00 80.19 93 SER A CA 1
ATOM 755 C C . SER A 1 93 ? -3.817 -17.423 -8.417 1.00 80.19 93 SER A C 1
ATOM 757 O O . SER A 1 93 ? -4.146 -18.526 -8.846 1.00 80.19 93 SER A O 1
ATOM 759 N N . SER A 1 94 ? -4.322 -16.925 -7.284 1.00 84.62 94 SER A N 1
ATOM 760 C CA . SER A 1 94 ? -5.240 -17.646 -6.405 1.00 84.62 94 SER A CA 1
ATOM 761 C C . SER A 1 94 ? -6.108 -16.695 -5.581 1.00 84.62 94 SER A C 1
ATOM 763 O O . SER A 1 94 ? -5.690 -15.595 -5.216 1.00 84.62 94 SER A O 1
ATOM 765 N N . GLN A 1 95 ? -7.312 -17.152 -5.228 1.00 88.62 95 GLN A N 1
ATOM 766 C CA . GLN A 1 95 ? -8.200 -16.466 -4.282 1.00 88.62 95 GLN A CA 1
ATOM 767 C C . 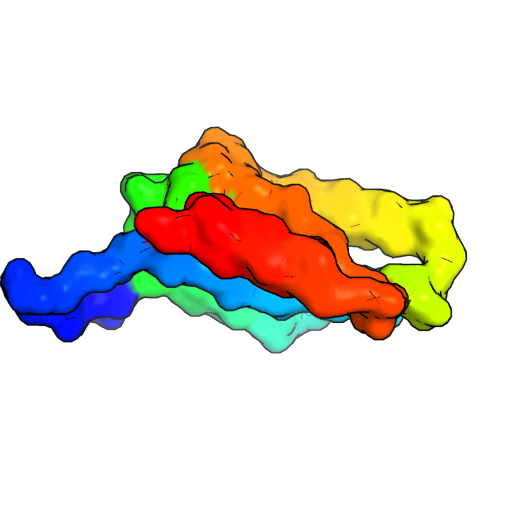GLN A 1 95 ? -7.712 -16.575 -2.828 1.00 88.62 95 GLN A C 1
ATOM 769 O O . GLN A 1 95 ? -8.146 -15.795 -1.982 1.00 88.62 95 GLN A O 1
ATOM 774 N N . LEU A 1 96 ? -6.794 -17.502 -2.526 1.00 89.38 96 LEU A N 1
ATOM 775 C CA . LEU A 1 96 ? -6.322 -17.765 -1.164 1.00 89.38 96 LEU A CA 1
ATOM 776 C C . LEU A 1 96 ? -5.747 -16.513 -0.491 1.00 89.38 96 LEU A C 1
ATOM 778 O O . LEU A 1 96 ? -6.070 -16.233 0.659 1.00 89.38 96 LEU A O 1
ATOM 782 N N . SER A 1 97 ? -4.947 -15.723 -1.210 1.00 88.94 97 SER A N 1
ATOM 783 C CA . SER A 1 97 ? -4.381 -14.482 -0.669 1.00 88.94 97 SER A CA 1
ATOM 784 C C . SER A 1 97 ? -5.451 -13.424 -0.389 1.00 88.94 97 SER A C 1
ATOM 786 O O . SER A 1 97 ? -5.347 -12.702 0.597 1.00 88.94 97 SER A O 1
ATOM 788 N N . ALA A 1 98 ? -6.524 -13.367 -1.186 1.00 88.81 98 ALA A N 1
ATOM 789 C CA . ALA A 1 98 ? -7.658 -12.487 -0.903 1.00 88.81 98 ALA A CA 1
ATOM 790 C C . ALA A 1 98 ? -8.412 -12.938 0.359 1.00 88.81 98 ALA A C 1
ATOM 792 O O . ALA A 1 98 ? -8.722 -12.115 1.217 1.00 88.81 98 ALA A O 1
ATOM 793 N N . LEU A 1 99 ? -8.641 -14.246 0.520 1.00 92.12 99 LEU A N 1
ATOM 794 C CA . LEU A 1 99 ? -9.253 -14.807 1.729 1.00 92.12 99 LEU A CA 1
ATOM 795 C C . LEU A 1 99 ? -8.408 -14.544 2.982 1.00 92.12 99 LEU A C 1
ATOM 797 O O . LEU A 1 99 ? -8.960 -14.203 4.023 1.00 92.12 99 LEU A O 1
ATOM 801 N N . GLN A 1 100 ? -7.080 -14.633 2.878 1.00 91.31 100 GLN A N 1
ATOM 802 C CA . GLN A 1 100 ? -6.165 -14.289 3.970 1.00 91.31 100 GLN A CA 1
ATOM 803 C C . GLN A 1 100 ? -6.256 -12.810 4.366 1.00 91.31 100 GLN A C 1
ATOM 805 O O . GLN A 1 100 ? -6.189 -12.499 5.552 1.00 91.31 100 GLN A O 1
ATOM 810 N N . VAL A 1 101 ? -6.429 -11.901 3.399 1.00 90.88 101 VAL A N 1
ATOM 811 C CA . VAL A 1 101 ? -6.650 -10.473 3.685 1.00 90.88 101 VAL A CA 1
ATOM 812 C C . VAL A 1 101 ? -7.957 -10.282 4.453 1.00 90.88 101 VAL A C 1
ATOM 814 O O . VAL A 1 101 ? -7.958 -9.592 5.466 1.00 90.88 101 VAL A O 1
ATOM 817 N N . ILE A 1 102 ? -9.048 -10.921 4.014 1.00 90.06 102 ILE A N 1
ATOM 818 C CA . ILE A 1 102 ? -10.351 -10.837 4.691 1.00 90.06 102 ILE A CA 1
ATOM 819 C C . ILE A 1 102 ? -10.280 -11.411 6.109 1.00 90.06 102 ILE A C 1
ATOM 821 O O . ILE A 1 102 ? -10.703 -10.751 7.050 1.00 90.06 102 ILE A O 1
ATOM 825 N N . ALA A 1 103 ? -9.688 -12.593 6.281 1.00 88.44 103 ALA A N 1
ATOM 826 C CA . ALA A 1 103 ? -9.514 -13.220 7.591 1.00 88.44 103 ALA A CA 1
ATOM 827 C C . ALA A 1 103 ? -8.632 -12.399 8.546 1.00 88.44 103 ALA A C 1
ATOM 829 O O . ALA A 1 103 ? -8.691 -12.596 9.751 1.00 88.44 103 ALA A O 1
ATOM 830 N N . HIS A 1 104 ? -7.792 -11.502 8.023 1.00 85.50 104 HIS A N 1
ATOM 831 C CA . HIS A 1 104 ? -6.964 -10.632 8.848 1.00 85.50 104 HIS A CA 1
ATOM 832 C C . HIS A 1 104 ? -7.704 -9.381 9.350 1.00 85.50 104 HIS A C 1
ATOM 834 O O . HIS A 1 104 ? -7.330 -8.852 10.393 1.00 85.50 104 HIS A O 1
ATOM 840 N N . ILE A 1 105 ? -8.717 -8.901 8.620 1.00 84.00 105 ILE A N 1
ATOM 841 C CA . ILE A 1 105 ? -9.470 -7.683 8.971 1.00 84.00 105 ILE A CA 1
ATOM 842 C C . ILE A 1 105 ? -10.807 -7.954 9.676 1.00 84.00 105 ILE A C 1
ATOM 844 O O . ILE A 1 105 ? -11.460 -6.995 10.087 1.00 84.00 105 ILE A O 1
ATOM 848 N N . LEU A 1 106 ? -11.245 -9.214 9.753 1.00 80.50 106 LEU A N 1
ATOM 849 C CA . LEU A 1 106 ? -12.465 -9.647 10.445 1.00 80.50 106 LEU A CA 1
ATOM 850 C C . LEU A 1 106 ? -12.140 -10.158 11.847 1.00 80.50 106 LEU A C 1
ATOM 852 O O . LEU A 1 106 ? -12.884 -9.747 12.767 1.00 80.50 106 LEU A O 1
#

pLDDT: mean 83.54, std 13.16, range [40.47, 97.31]

Foldseek 3Di:
DALVVPPDPPDDQLAEEAEDELLPPDCDPVVLVVLVNVCRNQPLLRLLRYEYEYEQCVNDDPVSSVVSVVCCCVPRCVSSVVSNYHYFYDYVPDCVSVVVNVVSSD

Sequence (106 aa):
MGLIGRYDEQRKLNGLIYFHRVSDPRFGGQASRNVKMFRNLCGTNAYMNIVVLTTFWDRVSMEEGLMREEQLKSTFFGDIVTGGARFMRHDRSSQLSALQVIAHIL

Organism: NCBI:txid153920

Radius of gyration: 14.38 Å; chains: 1; bounding box: 37×33×32 Å